Protein AF-A0A5D0QK39-F1 (afdb_monomer_lite)

Sequence (158 aa):
MNPEDKELAEKVIDFFKKSKKSKLIPATDLKHLLPDNNIAEKVIYPLEKDFGLIERCGKSAFRLTNKGWDFTSFSNFKQSSDFINNDFSNSTIGQFNQADFLKNKKTEIKQNIQPKTNEKQQNAIISFIEKFWWQILIPLAIGIILILIEKGIINIGI

Structure (mmCIF, N/CA/C/O backbone):
data_AF-A0A5D0QK39-F1
#
_entry.id   AF-A0A5D0QK39-F1
#
loop_
_atom_site.group_PDB
_atom_site.id
_atom_site.type_symbol
_atom_site.label_atom_id
_atom_site.label_alt_id
_atom_site.label_comp_id
_atom_site.label_asym_id
_atom_site.label_entity_id
_atom_site.label_seq_id
_atom_site.pdbx_PDB_ins_code
_atom_site.Cartn_x
_atom_site.Cartn_y
_atom_site.Cartn_z
_atom_site.occupancy
_atom_site.B_iso_or_equiv
_atom_site.auth_seq_id
_atom_site.auth_comp_id
_atom_site.auth_asym_id
_atom_site.auth_atom_id
_atom_site.pdbx_PDB_model_num
ATOM 1 N N . MET A 1 1 ? -4.814 -9.059 11.914 1.00 81.94 1 MET A N 1
ATOM 2 C CA . MET A 1 1 ? -5.074 -7.971 12.884 1.00 81.94 1 MET A CA 1
ATOM 3 C C . MET A 1 1 ? -6.067 -8.419 13.934 1.00 81.94 1 MET A C 1
ATOM 5 O O . MET A 1 1 ? -7.077 -9.028 13.575 1.00 81.94 1 MET A O 1
ATOM 9 N N . ASN A 1 2 ? -5.783 -8.099 15.196 1.00 88.19 2 ASN A N 1
ATOM 10 C CA . ASN A 1 2 ? -6.744 -8.231 16.291 1.00 88.19 2 ASN A CA 1
ATOM 11 C C . ASN A 1 2 ? -7.822 -7.109 16.191 1.00 88.19 2 ASN A C 1
ATOM 13 O O . ASN A 1 2 ? -7.712 -6.233 15.329 1.00 88.19 2 ASN A O 1
ATOM 17 N N . PRO A 1 3 ? -8.895 -7.141 17.000 1.00 87.69 3 PRO A N 1
ATOM 18 C CA . PRO A 1 3 ? -9.947 -6.120 16.948 1.00 87.69 3 PRO A CA 1
ATOM 19 C C . PRO A 1 3 ? -9.466 -4.692 17.257 1.00 87.69 3 PRO A C 1
ATOM 21 O O . PRO A 1 3 ? -9.891 -3.760 16.581 1.00 87.69 3 PRO A O 1
ATOM 24 N N . GLU A 1 4 ? -8.556 -4.524 18.218 1.00 88.25 4 GLU A N 1
ATOM 25 C CA . GLU A 1 4 ? -8.012 -3.214 18.615 1.00 88.25 4 GLU A CA 1
ATOM 26 C C . GLU A 1 4 ? -7.203 -2.565 17.477 1.00 88.25 4 GLU A C 1
ATOM 28 O O . GLU A 1 4 ? -7.397 -1.395 17.142 1.00 88.25 4 GLU A O 1
ATOM 33 N N . ASP A 1 5 ? -6.365 -3.353 16.800 1.00 91.31 5 ASP A N 1
ATOM 34 C CA . ASP A 1 5 ? -5.576 -2.933 15.642 1.00 91.31 5 ASP A CA 1
ATOM 35 C C . ASP A 1 5 ? -6.480 -2.549 14.462 1.00 91.31 5 ASP A C 1
ATOM 37 O O . ASP A 1 5 ? -6.134 -1.655 13.692 1.00 91.31 5 ASP A O 1
ATOM 41 N N . LYS A 1 6 ? -7.640 -3.208 14.302 1.00 91.62 6 LYS A N 1
ATOM 42 C CA . LYS A 1 6 ? -8.617 -2.878 13.248 1.00 91.62 6 LYS A CA 1
ATOM 43 C C . LYS A 1 6 ? -9.254 -1.515 13.480 1.00 91.62 6 LYS A C 1
ATOM 45 O O . LYS A 1 6 ? -9.334 -0.729 12.540 1.00 91.62 6 LYS A O 1
ATOM 50 N N . GLU A 1 7 ? -9.669 -1.217 14.709 1.00 92.94 7 GLU A N 1
ATOM 51 C CA . GLU A 1 7 ? -10.222 0.099 15.047 1.00 92.94 7 GLU A CA 1
ATOM 52 C C . GLU A 1 7 ? -9.176 1.201 14.818 1.00 92.94 7 GLU A C 1
ATOM 54 O O . GLU A 1 7 ? -9.465 2.259 14.252 1.00 92.94 7 GLU A O 1
ATOM 59 N N . LEU A 1 8 ? -7.925 0.941 15.203 1.00 94.06 8 LEU A N 1
ATOM 60 C CA . LEU A 1 8 ? -6.832 1.877 14.972 1.00 94.06 8 LEU A CA 1
ATOM 61 C C . LEU A 1 8 ? -6.528 2.054 13.477 1.00 94.06 8 LEU A C 1
ATOM 63 O O . LEU A 1 8 ? -6.322 3.175 13.013 1.00 94.06 8 LEU A O 1
ATOM 67 N N . ALA A 1 9 ? -6.546 0.968 12.709 1.00 95.19 9 ALA A N 1
ATOM 68 C CA . ALA A 1 9 ? -6.365 0.991 11.264 1.00 95.19 9 ALA A CA 1
ATOM 69 C C . ALA A 1 9 ? -7.481 1.774 10.551 1.00 95.19 9 ALA A C 1
ATOM 71 O O . ALA A 1 9 ? -7.188 2.544 9.636 1.00 95.19 9 ALA A O 1
ATOM 72 N N . GLU A 1 10 ? -8.735 1.660 10.998 1.00 95.44 10 GLU A N 1
ATOM 73 C CA . GLU A 1 10 ? -9.842 2.491 10.505 1.00 95.44 10 GLU A CA 1
ATOM 74 C C . GLU A 1 10 ? -9.575 3.973 10.760 1.00 95.44 10 GLU A C 1
ATOM 76 O O . GLU A 1 10 ? -9.639 4.767 9.822 1.00 95.44 10 GLU A O 1
ATOM 81 N N . LYS A 1 11 ? -9.169 4.344 11.982 1.00 95.44 11 LYS A N 1
ATOM 82 C CA . LYS A 1 11 ? -8.792 5.731 12.319 1.00 95.44 11 LYS A CA 1
ATOM 83 C C . LYS A 1 11 ? -7.653 6.251 11.441 1.00 95.44 11 LYS A C 1
ATOM 85 O O . LYS A 1 11 ? -7.680 7.409 11.025 1.00 95.44 11 LYS A O 1
ATOM 90 N N . VAL A 1 12 ? -6.666 5.409 11.134 1.00 95.88 12 VAL A N 1
ATOM 91 C CA . VAL A 1 12 ? -5.561 5.755 10.228 1.00 95.88 12 VAL A CA 1
ATOM 92 C C . VAL A 1 12 ? -6.077 6.027 8.816 1.00 95.88 12 VAL A C 1
ATOM 94 O O . VAL A 1 12 ? -5.732 7.060 8.243 1.00 95.88 12 VAL A O 1
ATOM 97 N N . ILE A 1 13 ? -6.919 5.156 8.255 1.00 96.00 13 ILE A N 1
ATOM 98 C CA . ILE A 1 13 ? -7.511 5.368 6.924 1.00 96.00 13 ILE A CA 1
ATOM 99 C C . ILE A 1 13 ? -8.359 6.643 6.897 1.00 96.00 13 ILE A C 1
ATOM 101 O O . ILE A 1 13 ? -8.242 7.448 5.972 1.00 96.00 13 ILE A O 1
ATOM 105 N N . ASP A 1 14 ? -9.146 6.881 7.938 1.00 95.62 14 ASP A N 1
ATOM 106 C CA . ASP A 1 14 ? -9.928 8.102 8.099 1.00 95.62 14 ASP A CA 1
ATOM 107 C C . ASP A 1 14 ? -9.048 9.358 8.104 1.00 95.62 14 ASP A C 1
ATOM 109 O O . ASP A 1 14 ? -9.371 10.366 7.466 1.00 95.62 14 ASP A O 1
ATOM 113 N N . PHE A 1 15 ? -7.900 9.289 8.782 1.00 95.94 15 PHE A N 1
ATOM 114 C CA . PHE A 1 15 ? -6.910 10.359 8.781 1.00 95.94 15 PHE A CA 1
ATOM 115 C C . PHE A 1 15 ? -6.323 10.588 7.384 1.00 95.94 15 PHE A C 1
ATOM 117 O O . PHE A 1 15 ? -6.204 11.737 6.954 1.00 95.94 15 PHE A O 1
ATOM 124 N N . PHE A 1 16 ? -6.004 9.523 6.642 1.00 95.25 16 PHE A N 1
ATOM 125 C CA . PHE A 1 16 ? -5.566 9.643 5.250 1.00 95.25 16 PHE A CA 1
ATOM 126 C C . PHE A 1 16 ? -6.595 10.381 4.385 1.00 95.25 16 PHE A C 1
ATOM 128 O O . PHE A 1 16 ? -6.207 11.276 3.636 1.00 95.25 16 PHE A O 1
ATOM 135 N N . LYS A 1 17 ? -7.889 10.056 4.510 1.00 94.88 17 LYS A N 1
ATOM 136 C CA . LYS A 1 17 ? -8.962 10.691 3.722 1.00 94.88 17 LYS A CA 1
ATOM 137 C C . LYS A 1 17 ? -9.148 12.171 4.051 1.00 94.88 17 LYS A C 1
ATOM 139 O O . LYS A 1 17 ? -9.433 12.971 3.165 1.00 94.88 17 LYS A O 1
ATOM 144 N N . LYS A 1 18 ? -9.010 12.532 5.329 1.00 94.62 18 LYS A N 1
ATOM 145 C CA . LYS A 1 18 ? -9.185 13.909 5.827 1.00 94.62 18 LYS A CA 1
ATOM 146 C C . LYS A 1 18 ? -7.947 14.780 5.605 1.00 94.62 18 LYS A C 1
ATOM 148 O O . LYS A 1 18 ? -8.041 16.008 5.644 1.00 94.62 18 LYS A O 1
ATOM 153 N N . SER A 1 19 ? -6.780 14.173 5.398 1.00 92.69 19 SER A N 1
ATOM 154 C CA . SER A 1 19 ? -5.540 14.913 5.209 1.00 92.69 19 SER A CA 1
ATOM 155 C C . SER A 1 19 ? -5.510 15.648 3.870 1.00 92.69 19 SER A C 1
ATOM 157 O O . SER A 1 19 ? -5.847 15.105 2.824 1.00 92.69 19 SER A O 1
ATOM 159 N N . LYS A 1 20 ? -5.007 16.887 3.884 1.00 91.12 20 LYS A N 1
ATOM 160 C CA . LYS A 1 20 ? -4.728 17.659 2.660 1.00 91.12 20 LYS A CA 1
ATOM 161 C C . LYS A 1 20 ? -3.478 17.163 1.921 1.00 91.12 20 LYS A C 1
ATOM 163 O O . LYS A 1 20 ? -3.209 17.604 0.806 1.00 91.12 20 LYS A O 1
ATOM 168 N N . LYS A 1 21 ? -2.669 16.305 2.551 1.00 90.62 21 LYS A N 1
ATOM 169 C CA . LYS A 1 21 ? -1.442 15.768 1.954 1.00 90.62 21 LYS A CA 1
ATOM 170 C C . LYS A 1 21 ? -1.778 14.566 1.073 1.00 90.62 21 LYS A C 1
ATOM 172 O O . LYS A 1 21 ? -2.454 13.646 1.511 1.00 90.62 21 LYS A O 1
ATOM 177 N N . SER A 1 22 ? -1.204 14.522 -0.128 1.00 87.12 22 SER A N 1
ATOM 178 C CA . SER A 1 22 ? -1.338 13.375 -1.040 1.00 87.12 22 SER A CA 1
ATOM 179 C C . SER A 1 22 ? -0.593 12.119 -0.574 1.00 87.12 22 SER A C 1
ATOM 181 O O . SER A 1 22 ? -0.843 11.029 -1.081 1.00 87.12 22 SER A O 1
ATOM 183 N N . LYS A 1 23 ? 0.339 12.270 0.372 1.00 92.88 23 LYS A N 1
ATOM 184 C CA . LYS A 1 23 ? 1.110 11.190 0.988 1.00 92.88 23 LYS A CA 1
ATOM 185 C C . LYS A 1 23 ? 1.415 11.521 2.445 1.00 92.88 23 LYS A C 1
ATOM 187 O O . LYS A 1 23 ? 1.679 12.682 2.760 1.00 92.88 23 LYS A O 1
ATOM 192 N N . LEU A 1 24 ? 1.414 10.507 3.301 1.00 93.62 24 LEU A N 1
ATOM 193 C CA . LEU A 1 24 ? 1.705 10.620 4.728 1.00 93.62 24 LEU A CA 1
ATOM 194 C C . LEU A 1 24 ? 2.896 9.755 5.110 1.00 93.62 24 LEU A C 1
ATOM 196 O O . LEU A 1 24 ? 3.067 8.651 4.595 1.00 93.62 24 LEU A O 1
ATOM 200 N N . ILE A 1 25 ? 3.702 10.254 6.035 1.00 93.56 25 ILE A N 1
ATOM 201 C CA . ILE A 1 25 ? 4.816 9.532 6.640 1.00 93.56 25 ILE A CA 1
ATOM 202 C C . ILE A 1 25 ? 4.368 9.111 8.047 1.00 93.56 25 ILE A C 1
ATOM 204 O O . ILE A 1 25 ? 4.198 9.984 8.897 1.00 93.56 25 ILE A O 1
ATOM 208 N N . PRO A 1 26 ? 4.186 7.808 8.339 1.00 90.75 26 PRO A N 1
ATOM 209 C CA . PRO A 1 26 ? 3.636 7.357 9.617 1.00 90.75 26 PRO A CA 1
ATOM 210 C C . PRO A 1 26 ? 4.402 7.877 10.837 1.00 90.75 26 PRO A C 1
ATOM 212 O O . PRO A 1 26 ? 3.790 8.366 11.781 1.00 90.75 26 PRO A O 1
ATOM 215 N N . ALA A 1 27 ? 5.737 7.879 10.764 1.00 88.81 27 ALA A N 1
ATOM 216 C CA . ALA A 1 27 ? 6.616 8.326 11.846 1.00 88.81 27 ALA A CA 1
ATOM 217 C C . ALA A 1 27 ? 6.449 9.811 12.232 1.00 88.81 27 ALA A C 1
ATOM 219 O O . ALA A 1 27 ? 6.836 10.205 13.332 1.00 88.81 27 ALA A O 1
ATOM 220 N N . THR A 1 28 ? 5.896 10.644 11.343 1.00 91.44 28 THR A N 1
ATOM 221 C CA . THR A 1 28 ? 5.696 12.081 11.592 1.00 91.44 28 THR A CA 1
ATOM 222 C C . THR A 1 28 ? 4.222 12.452 11.602 1.00 91.44 28 THR A C 1
ATOM 224 O O . THR A 1 28 ? 3.737 13.021 12.574 1.00 91.44 28 THR A O 1
ATOM 227 N N . ASP A 1 29 ? 3.493 12.112 10.541 1.00 92.56 29 ASP A N 1
ATOM 228 C CA . ASP A 1 29 ? 2.112 12.542 10.333 1.00 92.56 29 ASP A CA 1
ATOM 229 C C . ASP A 1 29 ? 1.119 11.730 11.168 1.00 92.56 29 ASP A C 1
ATOM 231 O O . ASP A 1 29 ? 0.108 12.272 11.604 1.00 92.56 29 ASP A O 1
ATOM 235 N N . LEU A 1 30 ? 1.413 10.451 11.427 1.00 93.38 30 LEU A N 1
ATOM 236 C CA . LEU A 1 30 ? 0.535 9.551 12.180 1.00 93.38 30 LEU A CA 1
ATOM 237 C C . LEU A 1 30 ? 1.031 9.282 13.601 1.00 93.38 30 LEU A C 1
ATOM 239 O O . LEU A 1 30 ? 0.408 8.493 14.295 1.00 93.38 30 LEU A O 1
ATOM 243 N N . LYS A 1 31 ? 2.088 9.951 14.079 1.00 92.38 31 LYS A N 1
ATOM 244 C CA . LYS A 1 31 ? 2.676 9.709 15.413 1.00 92.38 31 LYS A CA 1
ATOM 245 C C . LYS A 1 31 ? 1.672 9.843 16.569 1.00 92.38 31 LYS A C 1
ATOM 247 O O . LYS A 1 31 ? 1.821 9.202 17.599 1.00 92.38 31 LYS A O 1
ATOM 252 N N . HIS A 1 32 ? 0.642 10.668 16.394 1.00 92.00 32 HIS A N 1
ATOM 253 C CA . HIS A 1 32 ? -0.434 10.850 17.370 1.00 92.00 32 HIS A CA 1
ATOM 254 C C . HIS A 1 32 ? -1.415 9.662 17.433 1.00 92.00 32 HIS A C 1
ATOM 256 O O . HIS A 1 32 ? -2.061 9.471 18.456 1.00 92.00 32 HIS A O 1
ATOM 262 N N . LEU A 1 33 ? -1.517 8.866 16.362 1.00 92.62 33 LEU A N 1
ATOM 263 C CA . LEU A 1 33 ? -2.300 7.622 16.305 1.00 92.62 33 LEU A CA 1
ATOM 264 C C . LEU A 1 33 ? -1.417 6.388 16.528 1.00 92.62 33 LEU A C 1
ATOM 266 O O . LEU A 1 33 ? -1.845 5.411 17.127 1.00 92.62 33 LEU A O 1
ATOM 270 N N . LEU A 1 34 ? -0.178 6.440 16.044 1.00 92.62 34 LEU A N 1
ATOM 271 C CA . LEU A 1 34 ? 0.800 5.358 16.025 1.00 92.62 34 LEU A CA 1
ATOM 272 C C . LEU A 1 34 ? 2.077 5.833 16.746 1.00 92.62 34 LEU A C 1
ATOM 274 O O . LEU A 1 34 ? 3.063 6.174 16.088 1.00 92.62 34 LEU A O 1
ATOM 278 N N . PRO A 1 35 ? 2.061 5.934 18.089 1.00 88.12 35 PRO A N 1
ATOM 279 C CA . PRO A 1 35 ? 3.166 6.519 18.853 1.00 88.12 35 PRO A CA 1
ATOM 280 C C . PRO A 1 35 ? 4.408 5.622 18.921 1.00 88.12 35 PRO A C 1
ATOM 282 O O . PRO A 1 35 ? 5.515 6.132 19.091 1.00 88.12 35 PRO A O 1
ATOM 285 N N . ASP A 1 36 ? 4.228 4.308 18.779 1.00 88.94 36 ASP A N 1
ATOM 286 C CA . ASP A 1 36 ? 5.286 3.297 18.809 1.00 88.94 36 ASP A CA 1
ATOM 287 C C . ASP A 1 36 ? 5.450 2.664 17.418 1.00 88.94 36 ASP A C 1
ATOM 289 O O . ASP A 1 36 ? 4.466 2.372 16.733 1.00 88.94 36 ASP A O 1
ATOM 293 N N . ASN A 1 37 ? 6.699 2.411 17.022 1.00 86.75 37 ASN A N 1
ATOM 294 C CA . ASN A 1 37 ? 7.054 1.713 15.789 1.00 86.75 37 ASN A CA 1
ATOM 295 C C . ASN A 1 37 ? 6.439 0.309 15.697 1.00 86.75 37 ASN A C 1
ATOM 297 O O . ASN A 1 37 ? 6.040 -0.095 14.611 1.00 86.75 37 ASN A O 1
ATOM 301 N N . ASN A 1 38 ? 6.318 -0.418 16.810 1.00 88.25 38 ASN A N 1
ATOM 302 C CA . ASN A 1 38 ? 5.712 -1.750 16.848 1.00 88.25 38 ASN A CA 1
ATOM 303 C C . ASN A 1 38 ? 4.213 -1.686 16.502 1.00 88.25 38 ASN A C 1
ATOM 305 O O . ASN A 1 38 ? 3.711 -2.467 15.697 1.00 88.25 38 ASN A O 1
ATOM 309 N N . ILE A 1 39 ? 3.500 -0.694 17.048 1.00 87.50 39 ILE A N 1
ATOM 310 C CA . ILE A 1 39 ? 2.088 -0.445 16.714 1.00 87.50 39 ILE A CA 1
ATOM 311 C C . ILE A 1 39 ? 1.973 0.019 15.260 1.00 87.50 39 ILE A C 1
ATOM 313 O O . ILE A 1 39 ? 1.115 -0.457 14.516 1.00 87.50 39 ILE A O 1
ATOM 317 N N . ALA A 1 40 ? 2.863 0.918 14.831 1.00 89.06 40 ALA A N 1
ATOM 318 C CA . ALA A 1 40 ? 2.889 1.395 13.458 1.00 89.06 40 ALA A CA 1
ATOM 319 C C . ALA A 1 40 ? 3.087 0.245 12.466 1.00 89.06 40 ALA A C 1
ATOM 321 O O . ALA A 1 40 ? 2.388 0.195 11.461 1.00 89.06 40 ALA A O 1
ATOM 322 N N . GLU A 1 41 ? 3.978 -0.701 12.748 1.00 90.38 41 GLU A N 1
ATOM 323 C CA . GLU A 1 41 ? 4.209 -1.867 11.898 1.00 90.38 41 GLU A CA 1
ATOM 324 C C . GLU A 1 41 ? 2.983 -2.786 11.856 1.00 90.38 41 GLU A C 1
ATOM 326 O O . GLU A 1 41 ? 2.506 -3.105 10.767 1.00 90.38 41 GLU A O 1
ATOM 331 N N . LYS A 1 42 ? 2.391 -3.109 13.013 1.00 92.31 42 LYS A N 1
ATOM 332 C CA . LYS A 1 42 ? 1.162 -3.922 13.107 1.00 92.31 42 LYS A CA 1
ATOM 333 C C . LYS A 1 42 ? -0.029 -3.332 12.360 1.00 92.31 42 LYS A C 1
ATOM 335 O O . LYS A 1 42 ? -0.906 -4.085 11.942 1.00 92.31 42 LYS A O 1
ATOM 340 N N . VAL A 1 43 ? -0.070 -2.010 12.192 1.00 94.88 43 VAL A N 1
ATOM 341 C CA . VAL A 1 43 ? -1.153 -1.317 11.487 1.00 94.88 43 VAL A CA 1
ATOM 342 C C . VAL A 1 43 ? -0.832 -1.080 10.015 1.00 94.88 43 VAL A C 1
ATOM 344 O O . VAL A 1 43 ? -1.606 -1.457 9.136 1.00 94.88 43 VAL A O 1
ATOM 347 N N . ILE A 1 44 ? 0.312 -0.470 9.720 1.00 94.69 44 ILE A N 1
ATOM 348 C CA . ILE A 1 44 ? 0.691 -0.063 8.365 1.00 94.69 44 ILE A CA 1
ATOM 349 C C . ILE A 1 44 ? 1.002 -1.278 7.492 1.00 94.69 44 ILE A C 1
ATOM 351 O O . ILE A 1 44 ? 0.608 -1.284 6.326 1.00 94.69 44 ILE A O 1
ATOM 355 N N . TYR A 1 45 ? 1.658 -2.313 8.032 1.00 92.44 45 TYR A N 1
ATOM 356 C CA . TYR A 1 45 ? 2.020 -3.484 7.235 1.00 92.44 45 TYR A CA 1
ATOM 357 C C . TYR A 1 45 ? 0.781 -4.209 6.691 1.00 92.44 45 TYR A C 1
ATOM 359 O O . TYR A 1 45 ? 0.709 -4.361 5.473 1.00 92.44 45 TYR A O 1
ATOM 367 N N . PRO A 1 46 ? -0.243 -4.569 7.493 1.00 92.62 46 PRO A N 1
ATOM 368 C CA . PRO A 1 46 ? -1.441 -5.201 6.943 1.00 92.62 46 PRO A CA 1
ATOM 369 C C . PRO A 1 46 ? -2.236 -4.274 6.022 1.00 92.62 46 PRO A C 1
ATOM 371 O O . PRO A 1 46 ? -2.767 -4.725 5.010 1.00 92.62 46 PRO A O 1
ATOM 374 N N . LEU A 1 47 ? -2.302 -2.969 6.318 1.00 93.69 47 LEU A N 1
ATOM 375 C CA . LEU A 1 47 ? -2.955 -2.004 5.425 1.00 93.69 47 LEU A CA 1
ATOM 376 C C . LEU A 1 47 ? -2.293 -1.962 4.037 1.00 93.69 47 LEU A C 1
ATOM 378 O O . LEU A 1 47 ? -3.001 -1.815 3.038 1.00 93.69 47 LEU A O 1
ATOM 382 N N . GLU A 1 48 ? -0.964 -2.099 3.970 1.00 93.81 48 GLU A N 1
ATOM 383 C CA . GLU A 1 48 ? -0.190 -2.149 2.723 1.00 93.81 48 GLU A CA 1
ATOM 384 C C . GLU A 1 48 ? -0.285 -3.527 2.051 1.00 93.81 48 GLU A C 1
ATOM 386 O O . GLU A 1 48 ? -0.653 -3.627 0.881 1.00 93.81 48 GLU A O 1
ATOM 391 N N . LYS A 1 49 ? 0.080 -4.587 2.776 1.00 90.19 49 LYS A N 1
ATOM 392 C CA . LYS A 1 49 ? 0.329 -5.920 2.221 1.00 90.19 49 LYS A CA 1
ATOM 393 C C . LYS A 1 49 ? -0.892 -6.814 2.215 1.00 90.19 49 LYS A C 1
ATOM 395 O O . LYS A 1 49 ? -1.128 -7.437 1.197 1.00 90.19 49 LYS A O 1
ATOM 400 N N . ASP A 1 50 ? -1.672 -6.854 3.289 1.00 89.25 50 ASP A N 1
ATOM 401 C CA . ASP A 1 50 ? -2.771 -7.822 3.415 1.00 89.25 50 ASP A CA 1
ATOM 402 C C . ASP A 1 50 ? -4.072 -7.289 2.808 1.00 89.25 50 ASP A C 1
ATOM 404 O O . ASP A 1 50 ? -4.868 -8.023 2.222 1.00 89.25 50 ASP A O 1
ATOM 408 N N . PHE A 1 51 ? -4.318 -5.988 2.968 1.00 90.06 51 PHE A N 1
ATOM 409 C CA . PHE A 1 51 ? -5.571 -5.365 2.558 1.00 90.06 51 PHE A CA 1
ATOM 410 C C . PHE A 1 51 ? -5.433 -4.523 1.288 1.00 90.06 51 PHE A C 1
ATOM 412 O O . PHE A 1 51 ? -6.436 -4.334 0.587 1.00 90.06 51 PHE A O 1
ATOM 419 N N . GLY A 1 52 ? -4.225 -4.050 0.963 1.00 92.44 52 GLY A N 1
ATOM 420 C CA . GLY A 1 52 ? -3.959 -3.203 -0.204 1.00 92.44 52 GLY A CA 1
ATOM 421 C C . GLY A 1 52 ? -4.711 -1.867 -0.171 1.00 92.44 52 GLY A C 1
ATOM 422 O O . GLY A 1 52 ? -5.121 -1.356 -1.215 1.00 92.44 52 GLY A O 1
ATOM 423 N N . LEU A 1 53 ? -4.968 -1.331 1.024 1.00 94.00 53 LEU A N 1
ATOM 424 C CA . LEU A 1 53 ? -5.688 -0.067 1.232 1.00 94.00 53 LEU A CA 1
ATOM 425 C C . LEU A 1 53 ? -4.767 1.140 1.089 1.00 94.00 53 LEU A C 1
ATOM 427 O O . LEU A 1 53 ? -5.199 2.218 0.682 1.00 94.00 53 LEU A O 1
ATOM 431 N N . ILE A 1 54 ? -3.490 0.948 1.396 1.00 95.19 54 ILE A N 1
ATOM 432 C CA . ILE A 1 54 ? -2.447 1.944 1.188 1.00 95.19 54 ILE A CA 1
ATOM 433 C C . ILE A 1 54 ? -1.344 1.356 0.321 1.00 95.19 54 ILE A C 1
ATOM 435 O O . ILE A 1 54 ? -1.129 0.148 0.292 1.00 95.19 54 ILE A O 1
ATOM 439 N N . GLU A 1 55 ? -0.617 2.224 -0.365 1.00 95.06 55 GLU A N 1
ATOM 440 C CA . GLU A 1 55 ? 0.573 1.848 -1.114 1.00 95.06 55 GLU A CA 1
ATOM 441 C C . GLU A 1 55 ? 1.750 2.752 -0.767 1.00 95.06 55 GLU A C 1
ATOM 443 O O . GLU A 1 55 ? 1.596 3.927 -0.408 1.00 95.06 55 GLU A O 1
ATOM 448 N N . ARG A 1 56 ? 2.950 2.190 -0.884 1.00 93.50 56 ARG A N 1
ATOM 449 C CA . ARG A 1 56 ? 4.195 2.878 -0.571 1.00 93.50 56 ARG A CA 1
ATOM 450 C C . ARG A 1 56 ? 4.630 3.775 -1.732 1.00 93.50 56 ARG A C 1
ATOM 452 O O . ARG A 1 56 ? 4.830 3.320 -2.851 1.00 93.50 56 ARG A O 1
ATOM 459 N N . CYS A 1 57 ? 4.844 5.054 -1.437 1.00 91.25 57 CYS A N 1
ATOM 460 C CA . CYS A 1 57 ? 5.267 6.099 -2.373 1.00 91.25 57 CYS A CA 1
ATOM 461 C C . CYS A 1 57 ? 6.629 6.688 -1.969 1.00 91.25 57 CYS A C 1
ATOM 463 O O . CYS A 1 57 ? 6.751 7.877 -1.660 1.00 91.25 57 CYS A O 1
ATOM 465 N N . GLY A 1 58 ? 7.659 5.841 -1.942 1.00 86.88 58 GLY A N 1
ATOM 466 C CA . GLY A 1 58 ? 9.026 6.192 -1.546 1.00 86.88 58 GLY A CA 1
ATOM 467 C C . GLY A 1 58 ? 9.519 5.364 -0.359 1.00 86.88 58 GLY A C 1
ATOM 468 O O . GLY A 1 58 ? 8.987 4.297 -0.077 1.00 86.88 58 GLY A O 1
ATOM 469 N N . LYS A 1 59 ? 10.545 5.840 0.355 1.00 86.06 59 LYS A N 1
ATOM 470 C CA . LYS A 1 59 ? 11.144 5.068 1.462 1.00 86.06 59 LYS A CA 1
ATOM 471 C C . LYS A 1 59 ? 10.170 4.858 2.631 1.00 86.06 59 LYS A C 1
ATOM 473 O O . LYS A 1 59 ? 10.052 3.747 3.138 1.00 86.06 59 LYS A O 1
ATOM 478 N N . SER A 1 60 ? 9.458 5.911 3.029 1.00 87.81 60 SER A N 1
ATOM 479 C CA . SER A 1 60 ? 8.659 5.939 4.266 1.00 87.81 60 SER A CA 1
ATOM 480 C C . SER A 1 60 ? 7.281 6.591 4.123 1.00 87.81 60 SER A C 1
ATOM 482 O O . SER A 1 60 ? 6.561 6.706 5.110 1.00 87.81 60 SER A O 1
ATOM 484 N N . ALA A 1 61 ? 6.916 7.040 2.922 1.00 93.25 61 ALA A N 1
ATOM 485 C CA . ALA A 1 61 ? 5.643 7.701 2.673 1.00 93.25 61 ALA A CA 1
ATOM 486 C C . ALA A 1 61 ? 4.638 6.730 2.048 1.00 93.25 61 ALA A C 1
ATOM 488 O O . ALA A 1 61 ? 5.005 5.910 1.206 1.00 93.25 61 ALA A O 1
ATOM 489 N N . PHE A 1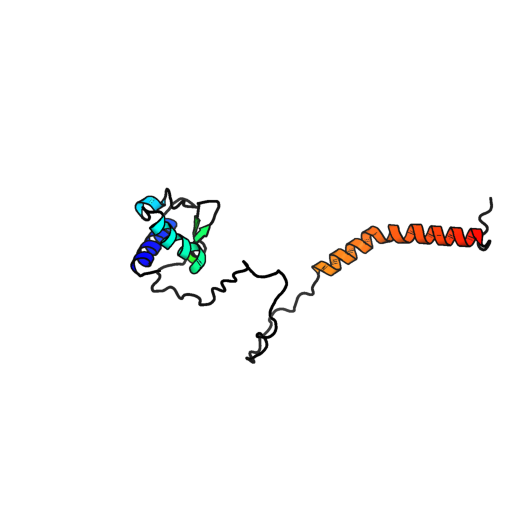 62 ? 3.374 6.876 2.420 1.00 95.31 62 PHE A N 1
ATOM 490 C CA . PHE A 1 62 ? 2.259 6.065 1.947 1.00 95.31 62 PHE A CA 1
ATOM 491 C C . PHE A 1 62 ? 1.139 6.958 1.433 1.00 95.31 62 PHE A C 1
ATOM 493 O O . PHE A 1 62 ? 1.037 8.120 1.831 1.00 95.31 62 PHE A O 1
ATOM 500 N N . ARG A 1 63 ? 0.287 6.419 0.568 1.00 95.25 63 ARG A N 1
ATOM 501 C CA . ARG A 1 63 ? -0.966 7.053 0.137 1.00 95.25 63 ARG A CA 1
ATOM 502 C C . ARG A 1 63 ? -2.080 6.017 0.057 1.00 95.25 63 ARG A C 1
ATOM 504 O O . ARG A 1 63 ? -1.789 4.826 -0.024 1.00 95.25 63 ARG A O 1
ATOM 511 N N . LEU A 1 64 ? -3.331 6.469 0.049 1.00 95.88 64 LEU A N 1
ATOM 512 C CA . LEU A 1 64 ? -4.475 5.592 -0.206 1.00 95.88 64 LEU A CA 1
ATOM 513 C C . LEU A 1 64 ? -4.461 5.095 -1.650 1.00 95.88 64 LEU A C 1
ATOM 515 O O . LEU A 1 64 ? -4.206 5.866 -2.578 1.00 95.88 64 LEU A O 1
ATOM 519 N N . THR A 1 65 ? -4.785 3.818 -1.825 1.00 94.25 65 THR A N 1
ATOM 520 C CA . THR A 1 65 ? -5.167 3.257 -3.124 1.00 94.25 65 THR A CA 1
ATOM 521 C C . THR A 1 65 ? -6.636 3.585 -3.41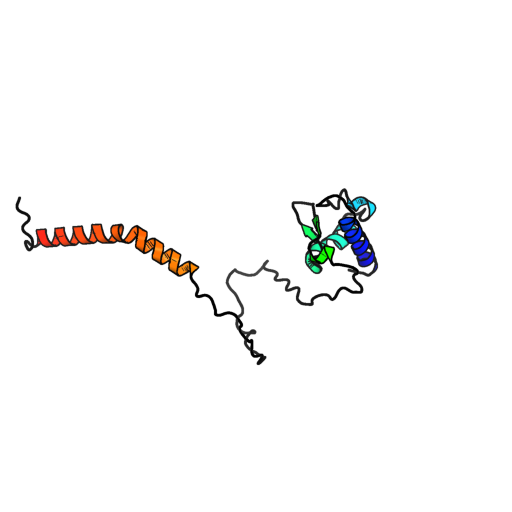4 1.00 94.25 65 THR A C 1
ATOM 523 O O . THR A 1 65 ? -7.360 4.044 -2.528 1.00 94.25 65 THR A O 1
ATOM 526 N N . ASN A 1 66 ? -7.125 3.292 -4.624 1.00 92.94 66 ASN A N 1
ATOM 527 C CA . ASN A 1 66 ? -8.563 3.395 -4.925 1.00 92.94 66 ASN A CA 1
ATOM 528 C C . ASN A 1 66 ? -9.400 2.566 -3.931 1.00 92.94 66 ASN A C 1
ATOM 530 O O . ASN A 1 66 ? -10.381 3.050 -3.379 1.00 92.94 66 ASN A O 1
ATOM 534 N N . LYS A 1 67 ? -8.925 1.360 -3.592 1.00 91.88 67 LYS A N 1
ATOM 535 C CA . LYS A 1 67 ? -9.553 0.489 -2.591 1.00 91.88 67 LYS A CA 1
ATOM 536 C C . LYS A 1 67 ? -9.566 1.117 -1.192 1.00 91.88 67 LYS A C 1
ATOM 538 O O . LYS A 1 67 ? -10.533 0.948 -0.459 1.00 91.88 67 LYS A O 1
ATOM 543 N N . GLY A 1 68 ? -8.509 1.839 -0.815 1.00 92.75 68 GLY A N 1
ATOM 544 C CA . GLY A 1 68 ? -8.448 2.596 0.439 1.00 92.75 68 GLY A CA 1
ATOM 545 C C . GLY A 1 68 ? -9.426 3.770 0.498 1.00 92.75 68 GLY A C 1
ATOM 546 O O . GLY A 1 68 ? -9.981 4.052 1.559 1.00 92.75 68 GLY A O 1
ATOM 547 N N . TRP A 1 69 ? -9.676 4.439 -0.630 1.00 93.31 69 TRP A N 1
ATOM 548 C CA . TRP A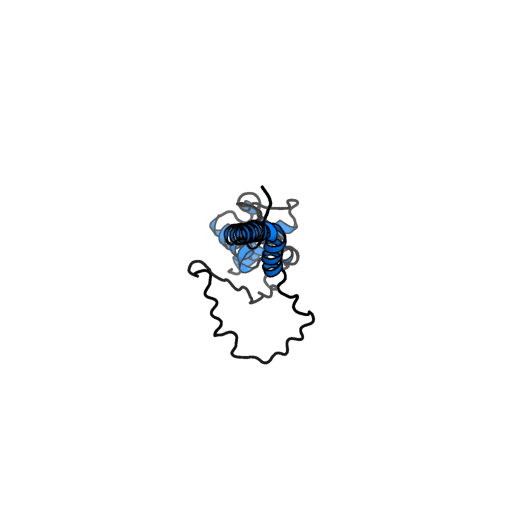 1 69 ? -10.693 5.492 -0.715 1.00 93.31 69 TRP A CA 1
ATOM 549 C C . TRP A 1 69 ? -12.108 4.945 -0.518 1.00 93.31 69 TRP A C 1
ATOM 551 O O . TRP A 1 69 ? -12.877 5.522 0.257 1.00 93.31 69 TRP A O 1
ATOM 561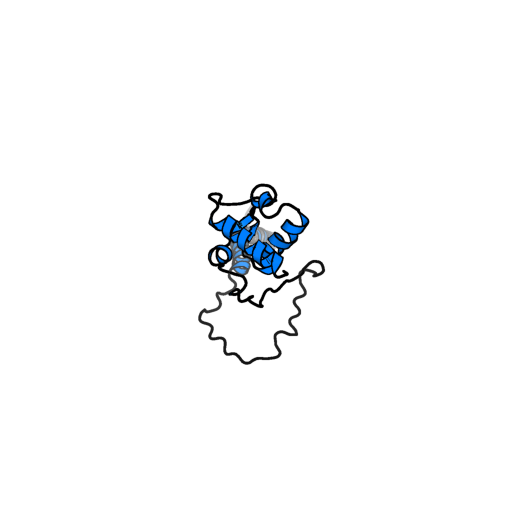 N N . ASP A 1 70 ? -12.403 3.796 -1.123 1.00 92.25 70 ASP A N 1
ATOM 562 C CA . ASP A 1 70 ? -13.709 3.132 -1.040 1.00 92.25 70 ASP A CA 1
ATOM 563 C C . ASP A 1 70 ? -13.910 2.344 0.269 1.00 92.25 70 ASP A C 1
ATOM 565 O O . ASP A 1 70 ? -15.023 1.934 0.598 1.00 92.25 70 ASP A O 1
ATOM 569 N N . PHE A 1 71 ? -12.844 2.127 1.044 1.00 92.38 71 PHE A N 1
ATOM 570 C CA . PHE A 1 71 ? -12.903 1.401 2.311 1.00 92.38 71 PHE A CA 1
ATOM 571 C C . PHE A 1 71 ? -13.757 2.135 3.349 1.00 92.38 71 PHE A C 1
ATOM 573 O O . PHE A 1 71 ? -13.475 3.286 3.678 1.00 92.38 71 PHE A O 1
ATOM 580 N N . THR A 1 72 ? -14.759 1.465 3.919 1.00 89.94 72 THR A N 1
ATOM 581 C CA . THR A 1 72 ? -15.613 2.041 4.972 1.00 89.94 72 THR A CA 1
ATOM 582 C C . THR A 1 72 ? -15.305 1.488 6.359 1.00 89.94 72 THR A C 1
ATOM 584 O O . THR A 1 72 ? -15.247 2.252 7.313 1.00 89.94 72 THR A O 1
ATOM 587 N N . SER A 1 73 ? -15.143 0.170 6.483 1.00 91.38 73 SER A N 1
ATOM 588 C CA . SER A 1 73 ? -14.883 -0.513 7.753 1.00 91.38 73 SER A CA 1
ATOM 589 C C . SER A 1 73 ? -14.411 -1.946 7.516 1.00 91.38 73 SER A C 1
ATOM 591 O O . SER A 1 73 ? -14.737 -2.557 6.492 1.00 91.38 73 SER A O 1
ATOM 593 N N . PHE A 1 74 ? -13.710 -2.525 8.492 1.00 88.81 74 PHE A N 1
ATOM 594 C CA . PHE A 1 74 ? -13.322 -3.937 8.484 1.00 88.81 74 PHE A CA 1
ATOM 595 C C . PHE A 1 74 ? -14.502 -4.883 8.701 1.00 88.81 74 PHE A C 1
ATOM 597 O O . PHE A 1 74 ? -14.414 -6.046 8.313 1.00 88.81 74 PHE A O 1
ATOM 604 N N . SER A 1 75 ? -15.605 -4.411 9.289 1.00 83.94 75 SER A N 1
ATOM 605 C CA . SER A 1 75 ? -16.835 -5.201 9.443 1.00 83.94 75 SER A CA 1
ATOM 606 C C . SER A 1 75 ? -17.498 -5.517 8.100 1.00 83.94 75 SER A C 1
ATOM 608 O O . SER A 1 75 ? -18.004 -6.619 7.910 1.00 83.94 75 SER A O 1
ATOM 610 N N . ASN A 1 76 ? -17.429 -4.582 7.149 1.00 72.38 76 ASN A N 1
ATOM 611 C CA . ASN A 1 76 ? -17.966 -4.742 5.795 1.00 72.38 76 ASN A CA 1
ATOM 612 C C . ASN A 1 76 ? -16.907 -5.223 4.795 1.00 72.38 76 ASN A C 1
ATOM 614 O O . ASN A 1 76 ? -17.190 -5.403 3.607 1.00 72.38 76 ASN A O 1
ATOM 618 N N . PHE A 1 77 ? -15.674 -5.425 5.258 1.00 70.44 77 PHE A N 1
ATOM 619 C CA . PHE A 1 77 ? -14.568 -5.797 4.402 1.00 70.44 77 PHE A CA 1
ATOM 620 C C . PHE A 1 77 ? -14.652 -7.281 4.067 1.00 70.44 77 PHE A C 1
ATOM 622 O O . PHE A 1 77 ? -14.182 -8.139 4.815 1.00 70.44 77 PHE A O 1
ATOM 629 N N . LYS A 1 78 ? -15.234 -7.601 2.905 1.00 58.97 78 LYS A N 1
ATOM 630 C CA . LYS A 1 78 ? -15.017 -8.908 2.286 1.00 58.97 78 LYS A CA 1
ATOM 631 C C . LYS A 1 78 ? -13.532 -9.016 1.974 1.00 58.97 78 LYS A C 1
ATOM 633 O O . LYS A 1 78 ? -13.042 -8.425 1.012 1.00 58.97 78 LYS A O 1
ATOM 638 N N . GLN A 1 79 ? -12.816 -9.756 2.814 1.00 54.12 79 GLN A N 1
ATOM 639 C CA . GLN A 1 79 ? -11.482 -10.228 2.495 1.00 54.12 79 GLN A CA 1
ATOM 640 C C . GLN A 1 79 ? -11.628 -11.048 1.213 1.00 54.12 79 GLN A C 1
ATOM 642 O O . GLN A 1 79 ? -12.159 -12.154 1.231 1.00 54.12 79 GLN A O 1
ATOM 647 N N . SER A 1 80 ? -11.257 -10.451 0.079 1.00 47.97 80 SER A N 1
ATOM 648 C CA . SER A 1 80 ? -11.059 -11.194 -1.158 1.00 47.97 80 SER A CA 1
ATOM 649 C C . SER A 1 80 ? -10.027 -12.256 -0.809 1.00 47.97 80 SER A C 1
ATOM 651 O O . SER A 1 80 ? -8.877 -11.912 -0.544 1.00 47.97 80 SER A O 1
ATOM 653 N N . SER A 1 81 ? -10.443 -13.515 -0.725 1.00 46.56 81 SER A N 1
ATOM 654 C CA . SER A 1 81 ? -9.638 -14.680 -0.330 1.00 46.56 81 SER A CA 1
ATOM 655 C C . SER A 1 81 ? -8.481 -14.990 -1.286 1.00 46.56 81 SER A C 1
ATOM 657 O O . SER A 1 81 ? -7.835 -16.023 -1.166 1.00 46.56 81 SER A O 1
ATOM 659 N N . ASP A 1 82 ? -8.199 -14.087 -2.218 1.00 44.25 82 ASP A N 1
ATOM 660 C CA . ASP A 1 82 ? -7.332 -14.303 -3.366 1.00 44.25 82 ASP A CA 1
ATOM 661 C C . ASP A 1 82 ? -6.031 -13.505 -3.212 1.00 44.25 82 ASP A C 1
ATOM 663 O O . ASP A 1 82 ? -5.465 -12.998 -4.180 1.00 44.25 82 ASP A O 1
ATOM 667 N N . PHE A 1 83 ? -5.542 -13.371 -1.975 1.00 46.19 83 PHE A N 1
ATOM 668 C CA . PHE A 1 83 ? -4.175 -12.921 -1.742 1.00 46.19 83 PHE A CA 1
ATOM 669 C C . PHE A 1 83 ? -3.226 -14.092 -2.001 1.00 46.19 83 PHE A C 1
ATOM 671 O O . PHE A 1 83 ? -2.844 -14.837 -1.100 1.00 46.19 83 PHE A O 1
ATOM 678 N N . ILE A 1 84 ? -2.869 -14.276 -3.271 1.00 43.75 84 ILE A N 1
ATOM 679 C CA . ILE A 1 84 ? -1.795 -15.185 -3.669 1.00 43.75 84 ILE A CA 1
ATOM 680 C C . ILE A 1 84 ? -0.475 -14.524 -3.258 1.00 43.75 84 ILE A C 1
ATOM 682 O O . ILE A 1 84 ? 0.093 -13.716 -3.993 1.00 43.75 84 ILE A O 1
ATOM 686 N N . ASN A 1 85 ? -0.002 -14.840 -2.053 1.00 41.00 85 ASN A N 1
ATOM 687 C CA . ASN A 1 85 ? 1.336 -14.477 -1.607 1.00 41.00 85 ASN A CA 1
ATOM 688 C C . ASN A 1 85 ? 2.335 -15.472 -2.212 1.00 41.00 85 ASN A C 1
ATOM 690 O O . ASN A 1 85 ? 2.606 -16.522 -1.635 1.00 41.00 85 ASN A O 1
ATOM 694 N N . ASN A 1 86 ? 2.827 -15.174 -3.415 1.00 46.50 86 ASN A N 1
ATOM 695 C CA . ASN A 1 86 ? 3.913 -15.947 -4.006 1.00 46.50 86 ASN A CA 1
ATOM 696 C C . ASN A 1 86 ? 5.236 -15.484 -3.386 1.00 46.50 86 ASN A C 1
ATOM 698 O O . ASN A 1 86 ? 5.787 -14.450 -3.766 1.00 46.50 86 ASN A O 1
ATOM 702 N N . ASP A 1 87 ? 5.723 -16.247 -2.411 1.00 49.59 87 ASP A N 1
ATOM 703 C CA . ASP A 1 87 ? 7.078 -16.113 -1.890 1.00 49.59 87 ASP A CA 1
ATOM 704 C C . ASP A 1 87 ? 8.069 -16.711 -2.902 1.00 49.59 87 ASP A C 1
ATOM 706 O O . ASP A 1 87 ? 8.069 -17.914 -3.164 1.00 49.59 87 ASP A O 1
ATOM 710 N N . PHE A 1 88 ? 8.894 -15.850 -3.500 1.00 54.25 88 PHE A N 1
ATOM 711 C CA . PHE A 1 88 ? 9.906 -16.230 -4.491 1.00 54.25 88 PHE A CA 1
ATOM 712 C C . PHE A 1 88 ? 11.320 -16.323 -3.898 1.00 54.25 88 PHE A C 1
ATOM 714 O O . PHE A 1 88 ? 12.292 -16.440 -4.645 1.00 54.25 88 PHE A O 1
ATOM 721 N N . SER A 1 89 ? 11.466 -16.269 -2.570 1.00 55.41 89 SER A N 1
ATOM 722 C CA . SER A 1 89 ? 12.777 -16.274 -1.902 1.00 55.41 89 SER A CA 1
ATOM 723 C C . SER A 1 89 ? 13.614 -17.531 -2.180 1.00 55.41 89 SER A C 1
ATOM 725 O O . SER A 1 89 ? 14.838 -17.461 -2.120 1.00 55.41 89 SER A O 1
ATOM 727 N N . ASN A 1 90 ? 12.972 -18.642 -2.564 1.00 49.31 90 ASN A N 1
ATOM 728 C CA . ASN A 1 90 ? 13.622 -19.920 -2.884 1.00 49.31 90 ASN A CA 1
ATOM 729 C C . ASN A 1 90 ? 13.271 -20.491 -4.270 1.00 49.31 90 ASN A C 1
ATOM 731 O O . ASN A 1 90 ? 13.616 -21.632 -4.576 1.00 49.31 90 ASN A O 1
ATOM 735 N N . SER A 1 91 ? 12.583 -19.737 -5.128 1.00 42.78 91 SER A N 1
ATOM 736 C CA . SER A 1 91 ? 12.197 -20.229 -6.454 1.00 42.78 91 SER A CA 1
ATOM 737 C C . SER A 1 91 ? 13.249 -19.868 -7.500 1.00 42.78 91 SER A C 1
ATOM 739 O O . SER A 1 91 ? 13.470 -18.693 -7.798 1.00 42.78 91 SER A O 1
ATOM 741 N N . THR A 1 92 ? 13.864 -20.874 -8.118 1.00 54.84 92 THR A N 1
ATOM 742 C CA . THR A 1 92 ? 14.614 -20.678 -9.360 1.00 54.84 92 THR A CA 1
ATOM 743 C C . THR A 1 92 ? 13.635 -20.234 -10.447 1.00 54.84 92 THR A C 1
ATOM 745 O O . THR A 1 92 ? 12.645 -20.918 -10.713 1.00 54.84 92 THR A O 1
ATOM 748 N N . ILE A 1 93 ? 13.893 -19.078 -11.064 1.00 49.03 93 ILE A N 1
ATOM 749 C CA . ILE A 1 93 ? 13.141 -18.565 -12.217 1.00 49.03 93 ILE A CA 1
ATOM 750 C C . ILE A 1 93 ? 13.084 -19.677 -13.282 1.00 49.03 93 ILE A C 1
ATOM 752 O O . ILE A 1 93 ? 14.091 -19.963 -13.923 1.00 49.03 93 ILE A O 1
ATOM 756 N N . GLY A 1 94 ? 11.930 -20.345 -13.426 1.00 52.72 94 GLY A N 1
ATOM 757 C CA . GLY A 1 94 ? 11.721 -21.402 -14.427 1.00 52.72 94 GLY A CA 1
ATOM 758 C C . GLY A 1 94 ? 10.893 -22.625 -14.007 1.00 52.72 94 GLY A C 1
ATOM 759 O O . GLY A 1 94 ? 10.441 -23.351 -14.888 1.00 52.72 94 GLY A O 1
ATOM 760 N N . GLN A 1 95 ? 10.633 -22.869 -12.718 1.00 47.81 95 GLN A N 1
ATOM 761 C CA . GLN A 1 95 ? 9.821 -24.023 -12.288 1.00 47.81 95 GLN A CA 1
ATOM 762 C C . GLN A 1 95 ? 8.349 -23.647 -12.067 1.00 47.81 95 GLN A C 1
ATOM 764 O O . GLN A 1 95 ? 7.898 -23.431 -10.947 1.00 47.81 95 GLN A O 1
ATOM 769 N N . PHE A 1 96 ? 7.578 -23.574 -13.154 1.00 53.44 96 PHE A N 1
ATOM 770 C CA . PHE A 1 96 ? 6.115 -23.569 -13.076 1.00 53.44 96 PHE A CA 1
ATOM 771 C C . PHE A 1 96 ? 5.643 -25.029 -12.982 1.00 53.44 96 PHE A C 1
ATOM 773 O O . PHE A 1 96 ? 5.711 -25.764 -13.967 1.00 53.44 96 PHE A O 1
ATOM 780 N N . ASN A 1 97 ? 5.194 -25.474 -11.804 1.00 50.44 97 ASN A N 1
ATOM 781 C CA . ASN A 1 97 ? 4.598 -26.804 -11.632 1.00 50.44 97 ASN A CA 1
ATOM 782 C C . ASN A 1 97 ? 3.246 -26.863 -12.364 1.00 50.44 97 ASN A C 1
ATOM 784 O O . ASN A 1 97 ? 2.191 -26.565 -11.815 1.00 50.44 97 ASN A O 1
ATOM 788 N N . GLN A 1 98 ? 3.293 -27.246 -13.639 1.00 47.62 98 GLN A N 1
ATOM 789 C CA . GLN A 1 98 ? 2.151 -27.326 -14.556 1.00 47.62 98 GLN A CA 1
ATOM 790 C C . GLN A 1 98 ? 1.251 -28.560 -14.308 1.00 47.62 98 GLN A C 1
ATOM 792 O O . GLN A 1 98 ? 0.252 -28.744 -14.997 1.00 47.62 98 GLN A O 1
ATOM 797 N N . ALA A 1 99 ? 1.580 -29.410 -13.328 1.00 52.41 99 ALA A N 1
ATOM 798 C CA . ALA A 1 99 ? 0.918 -30.700 -13.128 1.00 52.41 99 ALA A CA 1
ATOM 799 C C . ALA A 1 99 ? -0.441 -30.617 -12.401 1.00 52.41 99 ALA A C 1
ATOM 801 O O . ALA A 1 99 ? -1.307 -31.453 -12.654 1.00 52.41 99 ALA A O 1
ATOM 802 N N . ASP A 1 100 ? -0.670 -29.599 -11.563 1.00 49.00 100 ASP A N 1
ATOM 803 C CA . ASP A 1 100 ? -1.892 -29.521 -10.739 1.00 49.00 100 ASP A CA 1
ATOM 804 C C . ASP A 1 100 ? -3.019 -28.673 -11.349 1.00 49.00 100 ASP A C 1
ATOM 806 O O . ASP A 1 100 ? -4.154 -28.711 -10.879 1.00 49.00 100 ASP A O 1
ATOM 810 N N . PHE A 1 101 ? -2.759 -27.962 -12.451 1.00 48.78 101 PHE A N 1
ATOM 811 C CA . PHE A 1 101 ? -3.744 -27.073 -13.085 1.00 48.78 101 PHE A CA 1
ATOM 812 C C . PHE A 1 101 ? -4.766 -27.783 -13.994 1.00 48.78 101 PHE A C 1
ATOM 814 O O . PHE A 1 101 ? -5.683 -27.141 -14.501 1.00 48.78 101 PHE A O 1
ATOM 821 N N . LEU A 1 102 ? -4.633 -29.098 -14.216 1.00 49.12 102 LEU A N 1
ATOM 822 C CA . LEU A 1 102 ? -5.490 -29.858 -15.144 1.00 49.12 102 LEU A CA 1
ATOM 823 C C . LEU A 1 102 ? -6.449 -30.848 -14.469 1.00 49.12 102 LEU A C 1
ATOM 825 O O . LEU A 1 102 ? -7.201 -31.539 -15.158 1.00 49.12 102 LEU A O 1
ATOM 829 N N . LYS A 1 103 ? -6.490 -30.910 -13.134 1.00 49.41 103 LYS A N 1
ATOM 830 C CA . LYS A 1 103 ? -7.476 -31.729 -12.420 1.00 49.41 103 LYS A CA 1
ATOM 831 C C . LYS A 1 103 ? -8.594 -30.852 -11.867 1.00 49.41 103 LYS A C 1
ATOM 833 O O . LYS A 1 103 ? -8.481 -30.287 -10.790 1.00 49.41 103 LYS A O 1
ATOM 838 N N . ASN A 1 104 ? -9.717 -30.870 -12.583 1.00 49.34 104 ASN A N 1
ATOM 839 C CA . ASN A 1 104 ? -11.051 -30.431 -12.152 1.00 49.34 104 ASN A CA 1
ATOM 840 C C . ASN A 1 104 ? -11.375 -28.939 -12.325 1.00 49.34 104 ASN A C 1
ATOM 842 O O . ASN A 1 104 ? -11.292 -28.153 -11.393 1.00 49.34 104 ASN A O 1
ATOM 846 N N . LYS A 1 105 ? -11.979 -28.587 -13.459 1.00 44.00 105 LYS A N 1
ATOM 847 C CA . LYS A 1 105 ? -13.444 -28.459 -13.565 1.00 44.00 105 LYS A CA 1
ATOM 848 C C . LYS A 1 105 ? -13.803 -27.948 -14.952 1.00 44.00 105 LYS A C 1
ATOM 850 O O . LYS A 1 105 ? -13.230 -27.002 -15.475 1.00 44.00 105 LYS A O 1
ATOM 855 N N . LYS A 1 106 ? -14.806 -28.599 -15.521 1.00 48.28 106 LYS A N 1
ATOM 856 C CA . LYS A 1 106 ? -15.498 -28.212 -16.741 1.00 48.28 106 LYS A CA 1
ATOM 857 C C . LYS A 1 106 ? -16.226 -26.885 -16.472 1.00 48.28 106 LYS A C 1
ATOM 859 O O . LYS A 1 106 ? -17.350 -26.893 -15.986 1.00 48.28 106 LYS A O 1
ATOM 864 N N . THR A 1 107 ? -15.579 -25.754 -16.722 1.00 46.44 107 THR A N 1
ATOM 865 C CA . THR A 1 107 ? -16.249 -24.452 -16.838 1.00 46.44 107 THR A CA 1
ATOM 866 C C . THR A 1 107 ? -15.955 -23.910 -18.221 1.00 46.44 107 THR A C 1
ATOM 868 O O . THR A 1 107 ? -14.811 -23.603 -18.543 1.00 46.44 107 THR A O 1
ATOM 871 N N . GLU A 1 108 ? -16.989 -23.857 -19.054 1.00 44.34 108 GLU A N 1
ATOM 872 C CA . GLU A 1 108 ? -16.949 -23.231 -20.371 1.00 44.34 108 GLU A CA 1
ATOM 873 C C . GLU A 1 108 ? -16.611 -21.746 -20.202 1.00 44.34 108 GLU A C 1
ATOM 875 O O . GLU A 1 108 ? -17.456 -20.917 -19.862 1.00 44.34 108 GLU A O 1
ATOM 880 N N . ILE A 1 109 ? -15.339 -21.408 -20.401 1.00 46.25 109 ILE A N 1
ATOM 881 C CA . ILE A 1 109 ? -14.876 -20.027 -20.462 1.00 46.25 109 ILE A CA 1
ATOM 882 C C . ILE A 1 109 ? -15.341 -19.481 -21.814 1.00 46.25 109 ILE A C 1
ATOM 884 O O . ILE A 1 109 ? -14.729 -19.763 -22.844 1.00 46.25 109 ILE A O 1
ATOM 888 N N . LYS A 1 110 ? -16.429 -18.702 -21.836 1.00 46.38 110 LYS A N 1
ATOM 889 C CA . LYS A 1 110 ? -16.783 -17.886 -23.007 1.00 46.38 110 LYS A CA 1
ATOM 890 C C . LYS A 1 110 ? -15.690 -16.831 -23.209 1.00 46.38 110 LYS A C 1
ATOM 892 O O . LYS A 1 110 ? -15.712 -15.772 -22.587 1.00 46.38 110 LYS A O 1
ATOM 897 N N . GLN A 1 111 ? -14.709 -17.136 -24.055 1.00 37.50 111 GLN A N 1
ATOM 898 C CA . GLN A 1 111 ? -13.708 -16.178 -24.518 1.00 37.50 111 GLN A CA 1
ATOM 899 C C . GLN A 1 111 ? -14.400 -15.101 -25.369 1.00 37.50 111 GLN A C 1
ATOM 901 O O . GLN A 1 111 ? -14.878 -15.389 -26.459 1.00 37.50 111 GLN A O 1
ATOM 906 N N . ASN A 1 112 ? -14.451 -13.857 -24.883 1.00 48.72 112 ASN A N 1
ATOM 907 C CA . ASN A 1 112 ? -14.944 -12.704 -25.655 1.00 48.72 112 ASN A CA 1
ATOM 908 C C . ASN A 1 112 ? -13.825 -11.980 -26.432 1.00 48.72 112 ASN A C 1
ATOM 910 O O . ASN A 1 112 ? -14.030 -10.901 -26.975 1.00 48.72 112 ASN A O 1
ATOM 914 N N . ILE A 1 113 ? -12.600 -12.507 -26.445 1.00 52.97 113 ILE A N 1
ATOM 915 C CA . ILE A 1 113 ? -11.479 -11.836 -27.107 1.00 52.97 113 ILE A CA 1
ATOM 916 C C . ILE A 1 113 ? -10.603 -12.902 -27.756 1.00 52.97 113 ILE A C 1
ATOM 918 O O . ILE A 1 113 ? -10.076 -13.777 -27.069 1.00 52.97 113 ILE A O 1
ATOM 922 N N . GLN A 1 114 ? -10.475 -12.831 -29.084 1.00 47.47 114 GLN A N 1
ATOM 923 C CA . GLN A 1 114 ? -9.524 -13.640 -29.842 1.00 47.47 114 GLN A CA 1
ATOM 924 C C . GLN A 1 114 ? -8.112 -13.453 -29.266 1.00 47.47 114 GLN A C 1
ATOM 926 O O . GLN A 1 114 ? -7.722 -12.314 -28.979 1.00 47.47 114 GLN A O 1
ATOM 931 N N . PRO A 1 115 ? -7.324 -14.530 -29.109 1.00 44.00 115 PRO A N 1
ATOM 932 C CA . PRO A 1 115 ? -5.939 -14.400 -28.695 1.00 44.00 115 PRO A CA 1
ATOM 933 C C . PRO A 1 115 ? -5.198 -13.583 -29.756 1.00 44.00 115 PRO A C 1
ATOM 935 O O . PRO A 1 115 ? -5.065 -14.011 -30.901 1.00 44.00 115 PRO A O 1
ATOM 938 N N . LYS A 1 116 ? -4.733 -12.386 -29.383 1.00 51.34 116 LYS A N 1
ATOM 939 C CA . LYS A 1 116 ? -3.786 -11.643 -30.213 1.00 51.34 116 LYS A CA 1
ATOM 940 C C . LYS A 1 116 ? -2.498 -12.448 -30.257 1.00 51.34 116 LYS A C 1
ATOM 942 O O . LYS A 1 116 ? -1.867 -12.685 -29.228 1.00 51.34 116 LYS A O 1
ATOM 947 N N . THR A 1 117 ? -2.183 -12.899 -31.461 1.00 51.47 117 THR A N 1
ATOM 948 C CA . THR A 1 117 ? -0.980 -13.616 -31.859 1.00 51.47 117 THR A CA 1
ATOM 949 C C . THR A 1 117 ? 0.260 -13.005 -31.205 1.00 51.47 117 THR A C 1
ATOM 951 O O . THR A 1 117 ? 0.367 -11.789 -31.060 1.00 51.47 117 THR A O 1
ATOM 954 N N . ASN A 1 118 ? 1.193 -13.856 -30.779 1.00 53.88 118 ASN A N 1
ATOM 955 C CA . ASN A 1 118 ? 2.466 -13.485 -30.160 1.00 53.88 118 ASN A CA 1
ATOM 956 C C . ASN A 1 118 ? 3.346 -12.643 -31.114 1.00 53.88 118 ASN A C 1
ATOM 958 O O . ASN A 1 118 ? 4.287 -13.152 -31.712 1.00 53.88 118 ASN A O 1
ATOM 962 N N . GLU A 1 119 ? 3.064 -11.349 -31.256 1.00 54.31 119 GLU A N 1
ATOM 963 C CA . GLU A 1 119 ? 3.712 -10.476 -32.250 1.00 54.31 119 GLU A CA 1
ATOM 964 C C . GLU A 1 119 ? 5.099 -9.956 -31.834 1.00 54.31 119 GLU A C 1
ATOM 966 O O . GLU A 1 119 ? 5.862 -9.486 -32.672 1.00 54.31 119 GLU A O 1
ATOM 971 N N . LYS A 1 120 ? 5.487 -10.014 -30.553 1.00 55.44 120 LYS A N 1
ATOM 972 C CA . LYS A 1 120 ? 6.678 -9.261 -30.109 1.00 55.44 120 LYS A CA 1
ATOM 973 C C . LYS A 1 120 ? 8.025 -9.921 -30.405 1.00 55.44 120 LYS A C 1
ATOM 975 O O . LYS A 1 120 ? 8.976 -9.205 -30.703 1.00 55.44 120 LYS A O 1
ATOM 980 N N . GLN A 1 121 ? 8.140 -11.248 -30.330 1.00 51.62 121 GLN A N 1
ATOM 981 C CA . GLN A 1 121 ? 9.433 -11.912 -30.558 1.00 51.62 121 GLN A CA 1
ATOM 982 C C . GLN A 1 121 ? 9.721 -12.162 -32.042 1.00 51.62 121 GLN A C 1
ATOM 984 O O . GLN A 1 121 ? 10.856 -11.976 -32.474 1.00 51.62 121 GLN A O 1
ATOM 989 N N . GLN A 1 122 ? 8.700 -12.497 -32.840 1.00 50.75 122 GLN A N 1
ATOM 990 C CA . GLN A 1 122 ? 8.865 -12.658 -34.287 1.00 50.75 122 GLN A CA 1
ATOM 991 C C . GLN A 1 122 ? 9.238 -11.329 -34.958 1.00 50.75 122 GLN A C 1
ATOM 993 O O . GLN A 1 122 ? 10.175 -11.307 -35.749 1.00 50.75 122 GLN A O 1
ATOM 998 N N . ASN A 1 123 ? 8.626 -10.205 -34.564 1.00 58.94 123 ASN A N 1
ATOM 999 C CA . ASN A 1 123 ? 8.953 -8.898 -35.147 1.00 58.94 123 ASN A CA 1
ATOM 1000 C C . ASN A 1 123 ? 10.394 -8.442 -34.858 1.00 58.94 123 ASN A C 1
ATOM 1002 O O . ASN A 1 123 ? 11.014 -7.796 -35.701 1.00 58.94 123 ASN A O 1
ATOM 1006 N N . ALA A 1 124 ? 10.965 -8.788 -33.699 1.00 60.25 124 ALA A N 1
ATOM 1007 C CA . ALA A 1 124 ? 12.351 -8.439 -33.377 1.00 60.25 124 ALA A CA 1
ATOM 1008 C C . ALA A 1 124 ? 13.361 -9.220 -34.238 1.00 60.25 124 ALA A C 1
ATOM 1010 O O . ALA A 1 124 ? 14.332 -8.649 -34.727 1.00 60.25 124 ALA A O 1
ATOM 1011 N N . ILE A 1 125 ? 13.110 -10.511 -34.472 1.00 65.50 125 ILE A N 1
ATOM 1012 C CA . ILE A 1 125 ? 13.972 -11.353 -35.316 1.00 65.50 125 ILE A CA 1
ATOM 1013 C C . ILE A 1 125 ? 13.815 -10.969 -36.794 1.00 65.50 125 ILE A C 1
ATOM 1015 O O . ILE A 1 125 ? 14.813 -10.815 -37.495 1.00 65.50 125 ILE A O 1
ATOM 1019 N N . ILE A 1 126 ? 12.580 -10.745 -37.256 1.00 67.19 126 ILE A N 1
ATOM 1020 C CA . ILE A 1 126 ? 12.292 -10.330 -38.638 1.00 67.19 126 ILE A CA 1
ATOM 1021 C C . ILE A 1 126 ? 12.926 -8.966 -38.939 1.00 67.19 126 ILE A C 1
ATOM 1023 O O . ILE A 1 126 ? 13.636 -8.837 -39.933 1.00 67.19 126 ILE A O 1
ATOM 1027 N N . SER A 1 127 ? 12.773 -7.977 -38.052 1.00 66.25 127 SER A N 1
ATOM 1028 C CA . SER A 1 127 ? 13.378 -6.647 -38.248 1.00 66.25 127 SER A CA 1
ATOM 1029 C C . SER A 1 127 ? 14.910 -6.668 -38.246 1.00 66.25 127 SER A C 1
ATOM 1031 O O . SER A 1 127 ? 15.542 -5.867 -38.936 1.00 66.25 127 SER A O 1
ATOM 1033 N N . PHE A 1 128 ? 15.534 -7.597 -37.516 1.00 69.50 128 PHE A N 1
ATOM 1034 C CA . PHE A 1 128 ? 16.982 -7.787 -37.562 1.00 69.50 128 PHE A CA 1
ATOM 1035 C C . PHE A 1 128 ? 17.430 -8.360 -38.916 1.00 69.50 128 PHE A C 1
ATOM 1037 O O . PHE A 1 128 ? 18.376 -7.852 -39.518 1.00 69.50 128 PHE A O 1
ATOM 1044 N N . ILE A 1 129 ? 16.722 -9.365 -39.436 1.00 75.88 129 ILE A N 1
ATOM 1045 C CA . ILE A 1 129 ? 17.019 -9.958 -40.749 1.00 75.88 129 ILE A CA 1
ATOM 1046 C C . ILE A 1 129 ? 16.814 -8.921 -41.866 1.00 75.88 129 ILE A C 1
ATOM 1048 O O . ILE A 1 129 ? 17.693 -8.762 -42.711 1.00 75.88 129 ILE A O 1
ATOM 1052 N N . GLU A 1 130 ? 15.731 -8.139 -41.835 1.00 71.06 130 GLU A N 1
ATOM 1053 C CA . GLU A 1 130 ? 15.485 -7.058 -42.807 1.00 71.06 130 GLU A CA 1
ATOM 1054 C C . GLU A 1 130 ? 16.560 -5.965 -42.789 1.00 71.06 130 GLU A C 1
ATOM 1056 O O . GLU A 1 130 ? 16.886 -5.391 -43.829 1.00 71.06 130 GLU A O 1
ATOM 1061 N N . LYS A 1 131 ? 17.146 -5.665 -41.627 1.00 77.62 131 LYS A N 1
ATOM 1062 C CA . LYS A 1 131 ? 18.163 -4.613 -41.518 1.00 77.62 131 LYS A CA 1
ATOM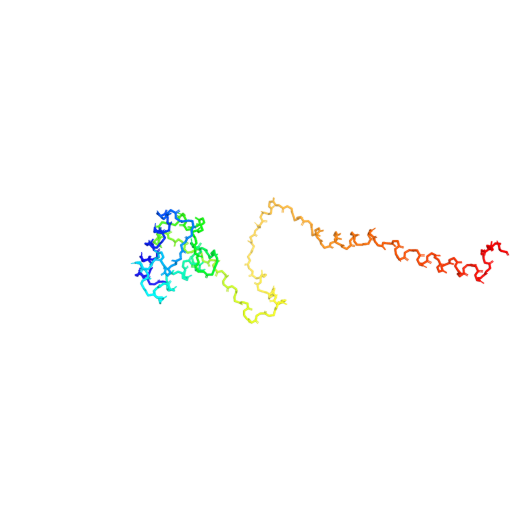 1063 C C . LYS A 1 131 ? 19.561 -5.077 -41.935 1.00 77.62 131 LYS A C 1
ATOM 1065 O O . LYS A 1 131 ? 20.358 -4.255 -42.393 1.00 77.62 131 LYS A O 1
ATOM 1070 N N . PHE A 1 132 ? 19.861 -6.368 -41.790 1.00 80.56 132 PHE A N 1
ATOM 1071 C CA . PHE A 1 132 ? 21.221 -6.899 -41.936 1.00 80.56 132 PHE A CA 1
ATOM 1072 C C . PHE A 1 132 ? 21.387 -7.982 -43.019 1.00 80.56 132 PHE A C 1
ATOM 1074 O O . PHE A 1 132 ? 22.492 -8.495 -43.180 1.00 80.56 132 PHE A O 1
ATOM 1081 N N . TRP A 1 133 ? 20.361 -8.301 -43.823 1.00 80.38 133 TRP A N 1
ATOM 1082 C CA . TRP A 1 133 ? 20.470 -9.320 -44.887 1.00 80.38 133 TRP A CA 1
ATOM 1083 C C . TRP A 1 133 ? 21.605 -9.045 -45.891 1.00 80.38 133 TRP A C 1
ATOM 1085 O O . TRP A 1 133 ? 22.278 -9.972 -46.344 1.00 80.38 133 TRP A O 1
ATOM 1095 N N . TRP A 1 134 ? 21.878 -7.773 -46.195 1.00 80.12 134 TRP A N 1
ATOM 1096 C CA . TRP A 1 134 ? 22.940 -7.367 -47.121 1.00 80.12 134 TRP A CA 1
ATOM 1097 C C . TRP A 1 134 ? 24.351 -7.672 -46.594 1.00 80.12 134 TRP A C 1
ATOM 1099 O O . TRP A 1 134 ? 25.252 -7.928 -47.390 1.00 80.12 134 TRP A O 1
ATOM 1109 N N . GLN A 1 135 ? 24.554 -7.708 -45.271 1.00 81.38 135 GLN A N 1
ATOM 1110 C CA . GLN A 1 135 ? 25.855 -8.041 -44.676 1.00 81.38 135 GLN A CA 1
ATOM 1111 C C . GLN A 1 135 ? 26.234 -9.507 -44.897 1.00 81.38 135 GLN A C 1
ATOM 1113 O O . GLN A 1 135 ? 27.416 -9.830 -44.928 1.00 81.38 135 GLN A O 1
ATOM 1118 N N . ILE A 1 136 ? 25.243 -10.383 -45.078 1.00 80.62 136 ILE A N 1
ATOM 1119 C CA . ILE A 1 136 ? 25.455 -11.798 -45.402 1.00 80.62 136 ILE A CA 1
ATOM 1120 C C . ILE A 1 136 ? 25.543 -11.982 -46.922 1.00 80.62 136 ILE A C 1
ATOM 1122 O O . ILE A 1 136 ? 26.377 -12.742 -47.413 1.00 80.62 136 ILE A O 1
ATOM 1126 N N . LEU A 1 137 ? 24.711 -11.265 -47.681 1.00 85.31 137 LEU A N 1
ATOM 1127 C CA . LEU A 1 137 ? 24.600 -11.449 -49.127 1.00 85.31 137 LEU A CA 1
ATOM 1128 C C . LEU A 1 137 ? 25.810 -10.908 -49.908 1.00 85.31 137 LEU A C 1
ATOM 1130 O O . LEU A 1 137 ? 26.251 -11.555 -50.857 1.00 85.31 137 LEU A O 1
ATOM 1134 N N . ILE A 1 138 ? 26.375 -9.761 -49.513 1.00 86.62 138 ILE A N 1
ATOM 1135 C CA . ILE A 1 138 ? 27.509 -9.147 -50.227 1.00 86.62 138 ILE A CA 1
ATOM 1136 C C . ILE A 1 138 ? 28.770 -10.034 -50.181 1.00 86.62 138 ILE A C 1
ATOM 1138 O O . ILE A 1 138 ? 29.311 -10.322 -51.250 1.00 86.62 138 ILE A O 1
ATOM 1142 N N . PRO A 1 139 ? 29.236 -10.529 -49.013 1.00 88.81 139 PRO A N 1
ATOM 1143 C CA . PRO A 1 139 ? 30.401 -11.414 -48.963 1.00 88.81 139 PRO A CA 1
ATOM 1144 C C . PRO A 1 139 ? 30.186 -12.718 -49.734 1.00 88.81 139 PRO A C 1
ATOM 1146 O O . PRO A 1 139 ? 31.104 -13.199 -50.396 1.00 88.81 139 PRO A O 1
ATOM 1149 N N . LEU A 1 140 ? 28.966 -13.267 -49.690 1.00 87.62 140 LEU A N 1
ATOM 1150 C CA . LEU A 1 140 ? 28.616 -14.486 -50.416 1.00 87.62 140 LEU A CA 1
ATOM 1151 C C . LEU A 1 140 ? 28.709 -14.277 -51.935 1.00 87.62 140 LEU A C 1
ATOM 1153 O O . LEU A 1 140 ? 29.315 -15.087 -52.634 1.00 87.62 140 LEU A O 1
ATOM 1157 N N . ALA A 1 141 ? 28.154 -13.174 -52.444 1.00 88.12 141 ALA A N 1
ATOM 1158 C CA . ALA A 1 141 ? 28.205 -12.837 -53.863 1.00 88.12 141 ALA A CA 1
ATOM 1159 C C . ALA A 1 141 ? 29.645 -12.600 -54.342 1.00 88.12 141 ALA A C 1
ATOM 1161 O O . ALA A 1 141 ? 30.037 -13.132 -55.378 1.00 88.12 141 ALA A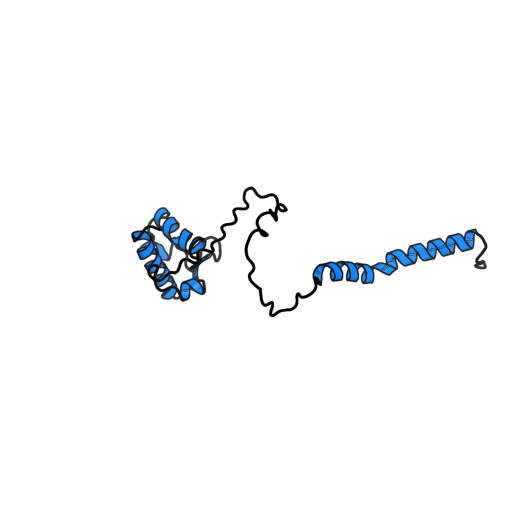 O 1
ATOM 1162 N N . ILE A 1 142 ? 30.453 -11.868 -53.566 1.00 89.06 142 ILE A N 1
ATOM 1163 C CA . ILE A 1 142 ? 31.871 -11.635 -53.880 1.00 89.06 142 ILE A CA 1
ATOM 1164 C C . ILE A 1 142 ? 32.643 -12.959 -53.911 1.00 89.06 142 ILE A C 1
ATOM 1166 O O . ILE A 1 142 ? 33.408 -13.193 -54.844 1.00 89.06 142 ILE A O 1
ATOM 1170 N N . GLY A 1 143 ? 32.415 -13.847 -52.939 1.00 88.31 143 GLY A N 1
ATOM 1171 C CA . GLY A 1 143 ? 33.051 -15.165 -52.898 1.00 88.31 143 GLY A CA 1
ATOM 1172 C C . GLY A 1 143 ? 32.712 -16.022 -54.120 1.00 88.31 143 GLY A C 1
ATOM 1173 O O . GLY A 1 143 ? 33.605 -16.612 -54.724 1.00 88.31 143 GLY A O 1
ATOM 1174 N N . ILE A 1 144 ? 31.443 -16.045 -54.538 1.00 87.62 144 ILE A N 1
ATOM 1175 C CA . ILE A 1 144 ? 31.019 -16.770 -55.745 1.00 87.62 144 ILE A CA 1
ATOM 1176 C C . ILE A 1 144 ? 31.661 -16.163 -56.999 1.00 87.62 144 ILE A C 1
ATOM 1178 O O . ILE A 1 144 ? 32.170 -16.906 -57.835 1.00 87.62 144 ILE A O 1
ATOM 1182 N N . ILE A 1 145 ? 31.683 -14.832 -57.125 1.00 86.31 145 ILE A N 1
ATOM 1183 C CA . ILE A 1 145 ? 32.308 -14.144 -58.265 1.00 86.31 145 ILE A CA 1
ATOM 1184 C C . ILE A 1 145 ? 33.803 -14.474 -58.342 1.00 86.31 145 ILE A C 1
ATOM 1186 O O . ILE A 1 145 ? 34.279 -14.840 -59.413 1.00 86.31 145 ILE A O 1
ATOM 1190 N N . LEU A 1 146 ? 34.527 -14.426 -57.220 1.00 85.38 146 LEU A N 1
ATOM 1191 C CA . LEU A 1 146 ? 35.946 -14.795 -57.157 1.00 85.38 146 LEU A CA 1
ATOM 1192 C C . LEU A 1 146 ? 36.185 -16.237 -57.615 1.00 85.38 146 LEU A C 1
ATOM 1194 O O . LEU A 1 146 ? 37.057 -16.471 -58.446 1.00 85.38 146 LEU A O 1
ATOM 1198 N N . ILE A 1 147 ? 35.371 -17.188 -57.147 1.00 86.81 147 ILE A N 1
ATOM 1199 C CA . ILE A 1 147 ? 35.477 -18.599 -57.553 1.00 86.81 147 ILE A CA 1
ATOM 1200 C C . ILE A 1 147 ? 35.195 -18.769 -59.053 1.00 86.81 147 ILE A C 1
ATOM 1202 O O . ILE A 1 147 ? 35.841 -19.578 -59.720 1.00 86.81 147 ILE A O 1
ATOM 1206 N N . LEU A 1 148 ? 34.227 -18.035 -59.606 1.00 84.25 148 LEU A N 1
ATOM 1207 C CA . LEU A 1 148 ? 33.894 -18.100 -61.031 1.00 84.25 148 LEU A CA 1
ATOM 1208 C C . LEU A 1 148 ? 34.987 -17.483 -61.921 1.00 84.25 148 LEU A C 1
ATOM 1210 O O . LEU A 1 148 ? 35.194 -17.979 -63.030 1.00 84.25 148 LEU A O 1
ATOM 1214 N N . ILE A 1 149 ? 35.697 -16.459 -61.435 1.00 83.00 149 ILE A N 1
ATOM 1215 C CA . ILE A 1 149 ? 36.897 -15.905 -62.086 1.00 83.00 149 ILE A CA 1
ATOM 1216 C C . ILE A 1 149 ? 38.045 -16.919 -62.020 1.00 83.00 149 ILE A C 1
ATOM 1218 O O . ILE A 1 149 ? 38.645 -17.227 -63.046 1.00 83.00 149 ILE A O 1
ATOM 1222 N N . GLU A 1 150 ? 38.323 -17.487 -60.843 1.00 79.19 150 GLU A N 1
ATOM 1223 C CA . GLU A 1 150 ? 39.412 -18.457 -60.639 1.00 79.19 150 GLU A CA 1
ATOM 1224 C C . GLU A 1 150 ? 39.226 -19.720 -61.493 1.00 79.19 150 GLU A C 1
ATOM 1226 O O . GLU A 1 150 ? 40.183 -20.268 -62.036 1.00 79.19 150 GLU A O 1
ATOM 1231 N N . LYS A 1 151 ? 37.976 -20.153 -61.682 1.00 81.25 151 LYS A N 1
ATOM 1232 C CA . LYS A 1 151 ? 37.625 -21.281 -62.558 1.00 81.25 151 LYS A CA 1
ATOM 1233 C C . LYS A 1 151 ? 37.534 -20.918 -64.044 1.00 81.25 151 LYS A C 1
ATOM 1235 O O . LYS A 1 151 ? 37.202 -21.789 -64.846 1.00 81.25 151 LYS A O 1
ATOM 1240 N N . GLY A 1 152 ? 37.786 -19.662 -64.418 1.00 77.75 152 GLY A N 1
ATOM 1241 C CA . GLY A 1 152 ? 37.755 -19.191 -65.807 1.00 77.75 152 GLY A CA 1
ATOM 1242 C C . GLY A 1 152 ? 36.366 -19.197 -66.454 1.00 77.75 152 GLY A C 1
ATOM 1243 O O . GLY A 1 152 ? 36.261 -19.135 -67.676 1.00 77.75 152 GLY A O 1
ATOM 1244 N N . ILE A 1 153 ? 35.295 -19.289 -65.658 1.00 76.44 153 ILE A N 1
ATOM 1245 C CA . ILE A 1 153 ? 33.906 -19.286 -66.147 1.00 76.44 153 ILE A CA 1
ATOM 1246 C C . ILE A 1 153 ? 33.484 -17.862 -66.524 1.00 76.44 153 ILE A C 1
ATOM 1248 O O . ILE A 1 153 ? 32.749 -17.663 -67.489 1.00 76.44 153 ILE A O 1
ATOM 1252 N N . ILE A 1 154 ? 33.964 -16.869 -65.773 1.00 68.50 154 ILE A N 1
ATOM 1253 C CA . ILE A 1 154 ? 33.767 -15.450 -66.066 1.00 68.50 154 ILE A CA 1
ATOM 1254 C C . ILE A 1 154 ? 35.130 -14.850 -66.396 1.00 68.50 154 ILE A C 1
ATOM 1256 O O . ILE A 1 154 ? 36.010 -14.781 -65.541 1.00 68.50 154 ILE A O 1
ATOM 1260 N N . ASN A 1 155 ? 35.288 -14.392 -67.636 1.00 66.94 155 ASN A N 1
ATOM 1261 C CA . ASN A 1 155 ? 36.459 -13.638 -68.057 1.00 66.94 155 ASN A CA 1
ATOM 1262 C C . ASN A 1 155 ? 36.197 -12.147 -67.819 1.00 66.94 155 ASN A C 1
ATOM 1264 O O . ASN A 1 155 ? 35.508 -11.493 -68.603 1.00 66.94 155 ASN A O 1
ATOM 1268 N N . ILE A 1 156 ? 36.698 -11.619 -66.706 1.00 65.00 156 ILE A N 1
ATOM 1269 C CA . ILE A 1 156 ? 36.760 -10.174 -66.495 1.00 65.00 156 ILE A CA 1
ATOM 1270 C C . ILE A 1 156 ? 38.068 -9.744 -67.135 1.00 65.00 156 ILE A C 1
ATOM 1272 O O . ILE A 1 156 ? 39.124 -9.890 -66.527 1.00 65.00 156 ILE A O 1
ATOM 1276 N N . GLY A 1 157 ? 37.980 -9.312 -68.394 1.00 61.75 157 GLY A N 1
ATOM 1277 C CA . GLY A 1 157 ? 39.125 -8.840 -69.158 1.00 61.75 157 GLY A CA 1
ATOM 1278 C C . GLY A 1 157 ? 39.873 -7.758 -68.386 1.00 61.75 157 GLY A C 1
ATOM 1279 O O . GLY A 1 157 ? 39.394 -6.630 -68.268 1.00 61.75 157 GLY A O 1
ATOM 1280 N N . ILE A 1 158 ? 41.031 -8.142 -67.862 1.00 53.25 158 ILE A N 1
ATOM 1281 C CA . ILE A 1 158 ? 42.175 -7.264 -67.649 1.00 53.25 158 ILE A CA 1
ATOM 1282 C C . ILE A 1 158 ? 43.184 -7.648 -68.722 1.00 53.25 158 ILE A C 1
ATOM 1284 O O . ILE A 1 158 ? 43.434 -8.867 -68.867 1.00 53.25 158 ILE A O 1
#

Secondary structure (DSSP, 8-state):
--HHHHHHHHHHHHHHHH-S-SSB-HHHHSTTT--SHHHHHHHHHHHHHTS-SEEE-SSS-EEE-HHHHH---SSS----S-------TT--TT---TTSTTSS--------S-----HHHHHHHHHHHHHHHHHHHHHHHHHHHHHHHHTTSS----

pLDDT: mean 76.03, std 18.9, range [37.5, 96.0]

Organism: NCBI:txid291187

Foldseek 3Di:
DPPVLQVLLLVVLVQLVPDPDQKDFCPPSVCVSQVDPVSVCSRVVCCVQQQVQWHDDDDGIIHGDPSSVVDDGPVPDPRPPPSPPDDCVPPDPPDDPPPPPPPDDPDPDPDPDDPDPPPPPVCVVVVVCVVCVCVVVVVVVVVVVVVCVVVVVDDPDD

Radius of gyration: 31.45 Å; chains: 1; bounding box: 60×49×88 Å